Protein AF-G9L3I2-F1 (afdb_monomer)

Mean predicted aligned error: 8.05 Å

Nearest PDB structures (foldseek):
  9br6-assembly1_A  TM=8.720E-01  e=5.525E-07  Homo sapiens
  4hl6-assembly3_E  TM=8.805E-01  e=2.422E-02  Escherichia coli K-12
  5yiy-assembly1_A  TM=8.524E-01  e=4.146E-02  Mycobacterium tuberculosis H37Rv
  5yit-assembly2_C  TM=8.520E-01  e=6.297E-02  Mycobacterium tuberculosis H37Rv
  1pqy-assembly1_A-2  TM=6.606E-01  e=2.079E-01  Escherichia coli

Solvent-accessible surface area (backbone atoms only — not comparable to full-atom values): 4526 Å² total; per-residue (Å²): 105,65,68,58,28,52,69,69,70,35,58,63,56,56,70,32,75,63,43,60,42,74,66,37,34,63,74,42,36,69,61,50,50,51,55,51,49,56,57,53,70,75,47,59,68,70,57,50,54,57,61,45,55,89,64,81,60,96,75,74,81,85,72,58,77,82,66,74,78,76,69,136

Organism: Mustela putorius furo (NCBI:txid9669)

Foldseek 3Di:
DCLLCVLLVNNVCCVDPCNVDPVSCVVCVVVVCVVSVVSCVVDDPVVVVVSCVVSPDDDDPPPPCVPVPPDD

InterPro domains:
  IPR003673 CoA-transferase family III [PF02515] (1-72)
  IPR023606 CoA-transferase family III domain 1 superfamily [SSF89796] (1-72)
  IPR044855 CoA-transferase family III domain 3 superfamily [G3DSA:3.30.1540.10] (1-62)
  IPR050483 CoA-transferase III domain-containing protein [PTHR48207] (1-72)

Sequence (72 aa):
FATVCKILNLPELIDDSKYKTNHLRVQNRKELIKILSARFEEEMTSKWLYLFEGSGVAYGPINDMKNVFAEP

Secondary structure (DSSP, 8-state):
-HHHHHHTT-THHHH-HHHHSHHHHHHTHHHHHHHHHHHHHTS-HHHHHHHHTTS-S-------GGGTT---

Structure (mmCIF, N/CA/C/O backbone):
data_AF-G9L3I2-F1
#
_entry.id   AF-G9L3I2-F1
#
loop_
_atom_site.group_PDB
_atom_site.id
_atom_site.type_symbol
_atom_site.label_atom_id
_atom_site.label_alt_id
_atom_site.label_comp_id
_atom_site.label_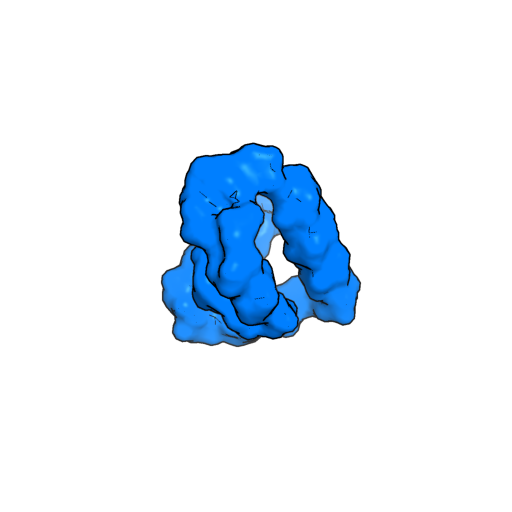asym_id
_atom_site.label_entity_id
_atom_site.label_seq_id
_atom_site.pdbx_PDB_ins_code
_atom_site.Cartn_x
_atom_site.Cartn_y
_atom_site.Cartn_z
_atom_site.occupancy
_atom_site.B_iso_or_equiv
_atom_site.auth_seq_id
_atom_site.auth_comp_id
_atom_site.auth_asym_id
_atom_site.auth_atom_id
_atom_site.pdbx_PDB_model_num
ATOM 1 N N . PHE A 1 1 ? -4.083 -0.215 -1.224 1.00 77.25 1 PHE A N 1
ATOM 2 C CA . PHE A 1 1 ? -3.633 -0.259 0.185 1.00 77.25 1 PHE A CA 1
ATOM 3 C C . PHE A 1 1 ? -3.523 -1.692 0.680 1.00 77.25 1 PHE A C 1
ATOM 5 O O . PHE A 1 1 ? -2.404 -2.138 0.848 1.00 77.25 1 PHE A O 1
ATOM 12 N N . ALA A 1 2 ? -4.627 -2.442 0.801 1.00 82.50 2 ALA A N 1
ATOM 13 C CA . ALA A 1 2 ? -4.587 -3.826 1.290 1.00 82.50 2 ALA A CA 1
ATOM 14 C C . ALA A 1 2 ? -3.589 -4.726 0.532 1.00 82.50 2 ALA A C 1
ATOM 16 O O . ALA A 1 2 ? -2.810 -5.427 1.162 1.00 82.50 2 ALA A O 1
ATOM 17 N N . THR A 1 3 ? -3.544 -4.658 -0.802 1.00 83.88 3 THR A N 1
ATOM 18 C CA . THR A 1 3 ? -2.569 -5.417 -1.609 1.00 83.88 3 THR A CA 1
ATOM 19 C C . THR A 1 3 ? -1.123 -5.035 -1.293 1.00 83.88 3 THR A C 1
ATOM 21 O O . THR A 1 3 ? -0.298 -5.905 -1.051 1.00 83.88 3 THR A O 1
ATOM 24 N N . VAL A 1 4 ? -0.834 -3.734 -1.212 1.00 83.31 4 VAL A N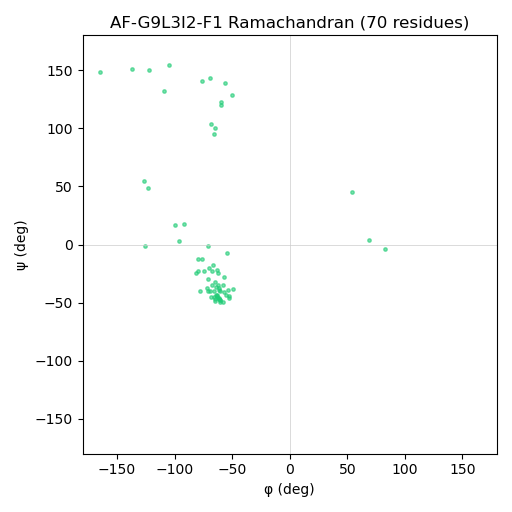 1
ATOM 25 C CA . VAL A 1 4 ? 0.500 -3.199 -0.889 1.00 83.31 4 VAL A CA 1
ATOM 26 C C . VAL A 1 4 ? 0.935 -3.631 0.511 1.00 83.31 4 VAL A C 1
ATOM 28 O O . VAL A 1 4 ? 2.036 -4.130 0.680 1.00 83.31 4 VAL A O 1
ATOM 31 N N . CYS A 1 5 ? 0.052 -3.520 1.505 1.00 86.50 5 CYS A N 1
ATOM 32 C CA . CYS A 1 5 ? 0.321 -3.977 2.867 1.00 86.50 5 CYS A CA 1
ATOM 33 C C . CYS A 1 5 ? 0.530 -5.496 2.946 1.00 86.50 5 CYS A C 1
ATOM 35 O O . CYS A 1 5 ? 1.389 -5.941 3.696 1.00 86.50 5 CYS A O 1
ATOM 37 N N . LYS A 1 6 ? -0.195 -6.301 2.157 1.00 85.94 6 LYS A N 1
ATOM 38 C CA . LYS A 1 6 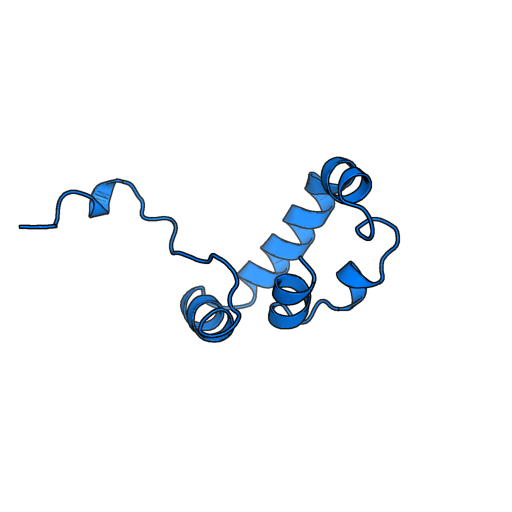? 0.057 -7.749 2.059 1.00 85.94 6 LYS A CA 1
ATOM 39 C C . LYS A 1 6 ? 1.434 -8.047 1.459 1.00 85.94 6 LYS A C 1
ATOM 41 O O . LYS A 1 6 ? 2.145 -8.884 1.999 1.00 85.94 6 LYS A O 1
ATOM 46 N N . ILE A 1 7 ? 1.818 -7.340 0.394 1.00 85.69 7 ILE A N 1
ATOM 47 C CA . ILE A 1 7 ? 3.131 -7.477 -0.262 1.00 85.69 7 ILE A CA 1
ATOM 48 C C . ILE A 1 7 ? 4.269 -7.090 0.681 1.00 85.69 7 ILE A C 1
ATOM 50 O O . ILE A 1 7 ? 5.249 -7.816 0.804 1.00 85.69 7 ILE A O 1
ATOM 54 N N . LEU A 1 8 ? 4.103 -5.982 1.401 1.00 84.69 8 LEU A N 1
ATOM 55 C CA . LEU A 1 8 ? 5.047 -5.506 2.413 1.00 84.69 8 LEU A CA 1
ATOM 56 C C . LEU A 1 8 ? 5.070 -6.374 3.675 1.00 84.69 8 LEU A C 1
ATOM 58 O O . LEU A 1 8 ? 5.829 -6.083 4.595 1.00 84.69 8 LEU A O 1
ATOM 62 N N . ASN A 1 9 ? 4.242 -7.420 3.739 1.00 84.88 9 ASN A N 1
ATOM 63 C CA . ASN A 1 9 ? 4.101 -8.279 4.907 1.00 84.88 9 ASN A CA 1
ATOM 64 C C . ASN A 1 9 ? 3.770 -7.462 6.174 1.00 84.88 9 ASN A C 1
ATOM 66 O O . ASN A 1 9 ? 4.382 -7.611 7.226 1.00 84.88 9 ASN A O 1
ATOM 70 N N . LEU A 1 10 ? 2.823 -6.533 6.016 1.00 85.25 10 LEU A N 1
ATOM 71 C CA . LEU A 1 10 ? 2.264 -5.649 7.040 1.00 85.25 10 LEU A CA 1
ATOM 72 C C . LEU A 1 10 ? 0.727 -5.753 7.054 1.00 85.25 10 LEU A C 1
ATOM 74 O O . LEU A 1 10 ? 0.031 -4.744 6.885 1.00 85.25 10 LEU A O 1
ATOM 78 N N . PRO A 1 11 ? 0.147 -6.960 7.204 1.00 83.75 11 PRO A N 1
ATOM 79 C CA . PRO A 1 11 ? -1.305 -7.114 7.275 1.00 83.75 11 PRO A CA 1
ATOM 80 C C . PRO A 1 11 ? -1.902 -6.381 8.485 1.00 83.75 11 PRO A C 1
ATOM 82 O O . PRO A 1 11 ? -3.051 -5.951 8.425 1.00 83.75 11 PRO A O 1
ATOM 85 N N . GLU A 1 12 ? -1.103 -6.163 9.532 1.00 86.00 12 GLU A N 1
ATOM 86 C CA . GLU A 1 12 ? -1.456 -5.365 10.707 1.00 86.00 12 GLU A CA 1
ATOM 87 C C . GLU A 1 12 ? -1.939 -3.957 10.339 1.00 86.00 12 GLU A C 1
ATOM 89 O O . GLU A 1 12 ? -2.944 -3.505 10.872 1.00 86.00 12 GLU A O 1
ATOM 94 N N . LEU A 1 13 ? -1.327 -3.303 9.344 1.00 85.38 13 LEU A N 1
ATOM 95 C CA . LEU A 1 13 ? -1.741 -1.972 8.891 1.00 85.38 13 LEU A CA 1
ATOM 96 C C . LEU A 1 13 ? -3.120 -1.982 8.219 1.00 85.38 13 LEU A C 1
ATOM 98 O O . LEU A 1 13 ? -3.762 -0.943 8.125 1.00 85.38 13 LEU A O 1
ATOM 102 N N . ILE A 1 14 ? -3.566 -3.126 7.697 1.00 85.25 14 ILE A N 1
ATOM 103 C CA . ILE A 1 14 ? -4.886 -3.268 7.067 1.00 85.25 14 ILE A CA 1
ATOM 104 C C . ILE A 1 14 ? -5.967 -3.375 8.142 1.00 85.25 14 ILE A C 1
ATOM 106 O O . ILE A 1 14 ? -7.051 -2.813 7.974 1.00 85.25 14 ILE A O 1
ATOM 110 N N . ASP A 1 15 ? -5.662 -4.102 9.217 1.00 83.62 15 ASP A N 1
ATOM 111 C CA . ASP A 1 15 ? -6.577 -4.325 10.335 1.00 83.62 15 ASP A CA 1
ATOM 112 C C . ASP A 1 15 ? -6.582 -3.148 11.326 1.00 83.62 15 ASP A C 1
ATOM 114 O O . ASP A 1 15 ? -7.589 -2.876 11.985 1.00 83.62 15 ASP A O 1
ATOM 118 N N . ASP A 1 16 ? -5.489 -2.379 11.368 1.00 87.25 16 ASP A N 1
ATOM 119 C CA . ASP A 1 16 ? -5.354 -1.211 12.226 1.00 87.25 16 ASP A CA 1
ATOM 120 C C . ASP A 1 16 ? -6.431 -0.164 11.906 1.00 87.25 16 ASP A C 1
ATOM 122 O O . ASP A 1 16 ? -6.555 0.385 10.800 1.00 87.25 16 ASP A O 1
ATOM 126 N N . SER A 1 17 ? -7.204 0.166 12.940 1.00 85.38 17 SER A N 1
ATOM 127 C CA . SER A 1 17 ? -8.260 1.168 12.869 1.00 85.38 17 SER A CA 1
ATOM 128 C C . SER A 1 17 ? -7.735 2.532 12.414 1.00 85.38 17 SER A C 1
ATOM 130 O O . SER A 1 17 ? -8.469 3.247 11.738 1.00 85.38 17 SER A O 1
ATOM 132 N N . LYS A 1 18 ? -6.462 2.868 12.672 1.00 84.00 18 LYS A N 1
ATOM 133 C CA . LYS A 1 18 ? -5.792 4.099 12.218 1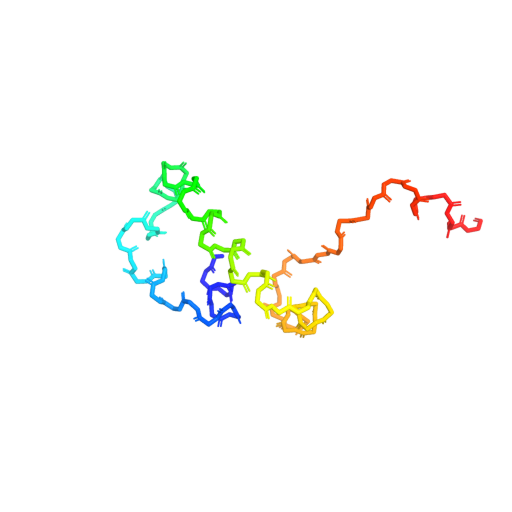.00 84.00 18 LYS A CA 1
ATOM 134 C C . LYS A 1 18 ? -5.592 4.192 10.703 1.00 84.00 18 LYS A C 1
ATOM 136 O O . LYS A 1 18 ? -5.359 5.292 10.200 1.00 84.00 18 LYS A O 1
ATOM 141 N N . TYR A 1 19 ? -5.684 3.087 9.963 1.00 85.81 19 TYR A N 1
ATOM 142 C CA . TYR A 1 19 ? -5.505 3.067 8.502 1.00 85.81 19 TYR A CA 1
ATOM 143 C C . TYR A 1 19 ? -6.685 2.432 7.751 1.00 85.81 19 TYR A C 1
ATOM 145 O O . TYR A 1 19 ? -6.732 2.437 6.515 1.00 85.81 19 TYR A O 1
ATOM 153 N N . LYS A 1 20 ? -7.693 1.967 8.493 1.00 84.56 20 LYS A N 1
ATOM 154 C CA . LYS A 1 20 ? -8.912 1.344 7.971 1.00 84.56 20 LYS A CA 1
ATOM 155 C C . LYS A 1 20 ? -9.654 2.225 6.963 1.00 84.56 20 LYS A C 1
ATOM 157 O O . LYS A 1 20 ? -10.058 1.759 5.898 1.00 84.56 20 LYS A O 1
ATOM 162 N N . THR A 1 21 ? -9.791 3.524 7.242 1.00 86.62 21 THR A N 1
ATOM 163 C CA . THR A 1 21 ? -10.457 4.476 6.334 1.00 86.62 21 THR A CA 1
ATOM 164 C C . THR A 1 21 ? -9.458 5.376 5.615 1.00 86.62 21 THR A C 1
ATOM 166 O O . THR A 1 21 ? -8.355 5.638 6.094 1.00 86.62 21 THR A O 1
ATOM 169 N N . ASN A 1 22 ? -9.847 5.880 4.441 1.00 83.75 22 ASN A N 1
ATOM 170 C CA . ASN A 1 22 ? -8.996 6.792 3.677 1.00 83.75 22 ASN A CA 1
ATOM 171 C C . ASN A 1 22 ? -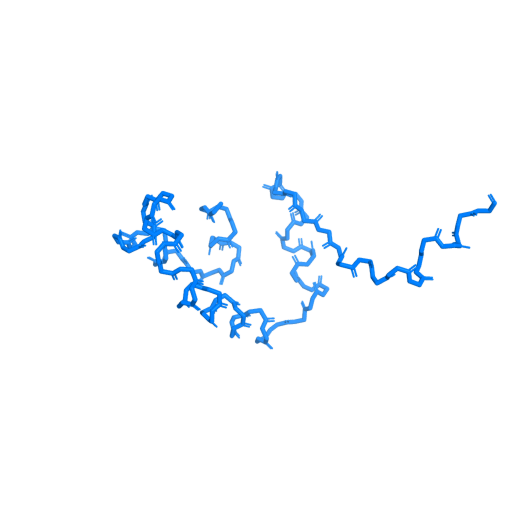8.711 8.093 4.448 1.00 83.75 22 ASN A C 1
ATOM 173 O O . ASN A 1 22 ? -7.602 8.609 4.389 1.00 83.75 22 ASN A O 1
ATOM 177 N N . HIS A 1 23 ? -9.686 8.580 5.221 1.00 89.19 23 HIS A N 1
ATOM 178 C CA . HIS A 1 23 ? -9.532 9.763 6.069 1.00 89.19 23 HIS A CA 1
ATOM 179 C C . HIS A 1 23 ? -8.448 9.563 7.136 1.00 89.19 23 HIS A C 1
ATOM 181 O O . HIS A 1 23 ? -7.542 10.384 7.264 1.00 89.19 23 HIS A O 1
ATOM 187 N N . LEU A 1 24 ? -8.478 8.422 7.832 1.00 88.00 24 LEU A N 1
ATOM 188 C CA . LEU A 1 24 ? -7.485 8.102 8.855 1.00 88.00 24 LEU A CA 1
ATOM 189 C C . LEU A 1 24 ? -6.098 7.866 8.243 1.00 88.00 24 LEU A C 1
ATOM 191 O O . LEU A 1 24 ? -5.106 8.320 8.802 1.00 88.00 24 LEU A O 1
ATOM 195 N N . ARG A 1 25 ? -6.013 7.282 7.039 1.00 86.56 25 ARG A N 1
ATOM 196 C CA . ARG A 1 25 ? -4.747 7.197 6.289 1.00 86.56 25 ARG A CA 1
ATOM 197 C C . ARG A 1 25 ? -4.158 8.565 5.965 1.00 86.56 25 ARG A C 1
ATOM 199 O O . ARG A 1 25 ? -2.951 8.732 6.069 1.00 86.56 25 ARG A O 1
ATOM 206 N N . VAL A 1 26 ? -4.981 9.545 5.590 1.00 88.31 26 VAL A N 1
ATOM 207 C CA . VAL A 1 26 ? -4.515 10.913 5.299 1.00 88.31 26 VAL A CA 1
ATOM 208 C C . VAL A 1 26 ? -4.085 11.639 6.577 1.00 88.31 26 VAL A C 1
ATOM 210 O O . VAL A 1 26 ? -3.062 12.333 6.572 1.00 88.31 26 VAL A O 1
ATOM 213 N N . GLN A 1 27 ? -4.829 11.449 7.670 1.00 92.50 27 GLN A N 1
ATOM 214 C CA . GLN A 1 27 ? -4.512 12.008 8.985 1.00 92.50 27 GLN A CA 1
ATOM 215 C C . GLN A 1 27 ? -3.206 11.422 9.542 1.00 92.50 27 GLN A C 1
ATOM 217 O O . GLN A 1 27 ? -2.313 12.165 9.943 1.00 92.50 27 GLN A O 1
ATOM 222 N N . ASN A 1 28 ? -3.050 10.099 9.473 1.00 89.31 28 ASN A N 1
ATOM 223 C CA . ASN A 1 28 ? -1.882 9.361 9.954 1.00 89.31 28 ASN A CA 1
ATOM 224 C C . ASN A 1 28 ? -0.818 9.149 8.864 1.00 89.31 28 ASN A C 1
ATOM 226 O O . ASN A 1 28 ? 0.069 8.312 9.017 1.00 89.31 28 ASN A O 1
ATOM 230 N N . ARG A 1 29 ? -0.861 9.910 7.759 1.00 88.00 29 ARG A N 1
ATOM 231 C CA . ARG A 1 29 ? 0.012 9.670 6.595 1.00 88.00 29 ARG A CA 1
ATOM 232 C C . ARG A 1 29 ? 1.498 9.726 6.929 1.00 88.00 29 ARG A C 1
ATOM 234 O O . ARG A 1 29 ? 2.276 8.997 6.337 1.00 88.00 29 ARG A O 1
ATOM 241 N N . LYS A 1 30 ? 1.895 10.600 7.860 1.00 89.88 30 LYS A N 1
ATOM 242 C CA . LYS A 1 30 ? 3.301 10.759 8.262 1.00 89.88 30 LYS A CA 1
ATOM 243 C C . LYS A 1 30 ? 3.821 9.493 8.940 1.00 89.88 30 LYS A C 1
ATOM 245 O O . LYS A 1 30 ? 4.911 9.038 8.619 1.00 89.88 30 LYS A O 1
ATOM 250 N N . GLU A 1 31 ? 3.025 8.930 9.845 1.00 90.19 31 GLU A N 1
ATOM 251 C CA . GLU A 1 31 ? 3.345 7.683 10.544 1.00 90.19 31 GLU A CA 1
ATOM 252 C C . GLU A 1 31 ? 3.321 6.507 9.566 1.00 90.19 31 GLU A C 1
ATOM 254 O O . GLU A 1 31 ? 4.285 5.750 9.495 1.0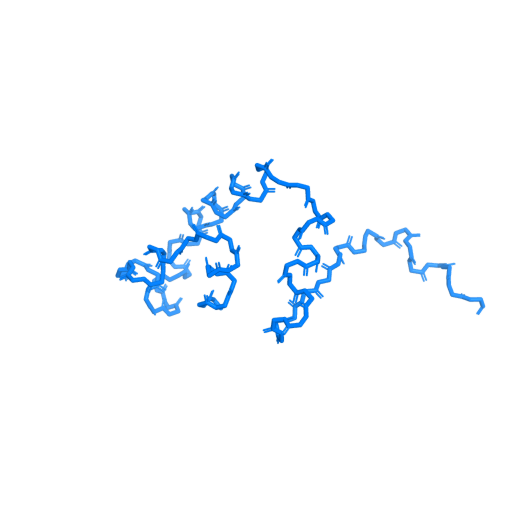0 90.19 31 GLU A O 1
ATOM 259 N N . LEU A 1 32 ? 2.291 6.444 8.716 1.00 88.12 32 LEU A N 1
ATOM 260 C CA . LEU A 1 32 ? 2.170 5.417 7.688 1.00 88.12 32 LEU A CA 1
ATOM 261 C C . LEU A 1 32 ? 3.374 5.408 6.741 1.00 88.12 32 LEU A C 1
ATOM 263 O O . LEU A 1 32 ? 3.964 4.359 6.521 1.00 88.12 32 LEU A O 1
ATOM 267 N N . ILE A 1 33 ? 3.771 6.568 6.208 1.00 87.25 33 ILE A N 1
ATOM 268 C CA . ILE A 1 33 ? 4.942 6.679 5.328 1.00 87.25 33 ILE A CA 1
ATOM 269 C C . ILE A 1 33 ? 6.206 6.247 6.065 1.00 87.25 33 ILE A C 1
ATOM 271 O O . ILE A 1 33 ? 7.022 5.562 5.468 1.00 87.25 33 ILE A O 1
ATOM 275 N N . LYS A 1 34 ? 6.369 6.589 7.347 1.00 89.69 34 LYS A N 1
ATOM 276 C CA . LYS A 1 34 ? 7.546 6.181 8.122 1.00 89.69 34 LYS A CA 1
ATOM 277 C C . LYS A 1 34 ? 7.639 4.660 8.266 1.00 89.69 34 LYS A C 1
ATOM 279 O O . LYS A 1 34 ? 8.715 4.107 8.071 1.00 89.69 34 LYS A O 1
ATOM 284 N N . ILE A 1 35 ? 6.520 3.995 8.560 1.00 88.62 35 ILE A N 1
ATOM 285 C CA . ILE A 1 35 ? 6.456 2.529 8.666 1.00 88.62 35 ILE A CA 1
ATOM 286 C C . ILE A 1 35 ? 6.730 1.887 7.305 1.00 88.62 35 ILE A C 1
ATOM 288 O O . ILE A 1 35 ? 7.561 0.990 7.202 1.00 88.62 35 ILE A O 1
ATOM 292 N N . LEU A 1 36 ? 6.058 2.368 6.254 1.00 85.62 36 LEU A N 1
ATOM 293 C CA . LEU A 1 36 ? 6.255 1.860 4.899 1.00 85.62 36 LEU A CA 1
ATOM 294 C C . LEU A 1 36 ? 7.708 2.057 4.455 1.00 85.62 36 LEU A C 1
ATOM 296 O O . LEU A 1 36 ? 8.306 1.107 3.976 1.00 85.62 36 LEU A O 1
ATOM 300 N N . SER A 1 37 ? 8.283 3.247 4.650 1.00 86.62 37 SER A N 1
ATOM 301 C CA . SER A 1 37 ? 9.664 3.572 4.270 1.00 86.62 37 SER A CA 1
ATOM 302 C C . SER A 1 37 ? 10.663 2.678 4.988 1.00 86.62 37 SER A C 1
ATOM 304 O O . SER A 1 37 ? 11.483 2.066 4.322 1.00 86.62 37 SER A O 1
ATOM 306 N N . ALA A 1 38 ? 10.531 2.506 6.308 1.00 89.31 38 ALA A N 1
ATOM 307 C CA . ALA A 1 38 ? 11.401 1.606 7.060 1.00 89.31 38 ALA A CA 1
ATOM 308 C C . ALA A 1 38 ? 11.355 0.174 6.503 1.00 89.31 38 ALA A C 1
ATOM 310 O O . ALA A 1 38 ? 12.390 -0.460 6.353 1.00 89.31 38 ALA A O 1
ATOM 311 N N . ARG A 1 39 ? 10.166 -0.315 6.130 1.00 88.12 39 ARG A N 1
ATOM 312 C CA . ARG A 1 39 ? 9.995 -1.655 5.546 1.00 88.12 39 ARG A CA 1
ATOM 313 C C . ARG A 1 39 ? 10.528 -1.733 4.120 1.00 88.12 39 ARG A C 1
ATOM 315 O O . ARG A 1 39 ? 11.127 -2.736 3.756 1.00 88.12 39 ARG A O 1
ATOM 322 N N . PHE A 1 40 ? 10.356 -0.677 3.330 1.00 84.12 40 PHE A N 1
ATOM 323 C CA . PHE A 1 40 ? 10.962 -0.563 2.007 1.00 84.12 40 PHE A CA 1
ATOM 324 C C . PHE A 1 40 ? 12.492 -0.508 2.075 1.00 84.12 40 PHE A C 1
ATOM 326 O O . PHE A 1 40 ? 13.125 -1.017 1.162 1.00 84.12 40 PHE A O 1
ATOM 333 N N . GLU A 1 41 ? 13.079 0.059 3.133 1.00 86.00 41 GLU A N 1
ATOM 334 C CA . GLU A 1 41 ? 14.532 0.126 3.349 1.00 86.00 41 GLU A CA 1
ATOM 335 C C . GLU A 1 41 ? 15.152 -1.217 3.766 1.00 86.00 41 GLU A C 1
ATOM 337 O O . GLU A 1 41 ? 16.341 -1.428 3.542 1.00 86.00 41 GLU A O 1
ATOM 342 N N . GLU A 1 42 ? 14.371 -2.146 4.328 1.00 87.31 42 GL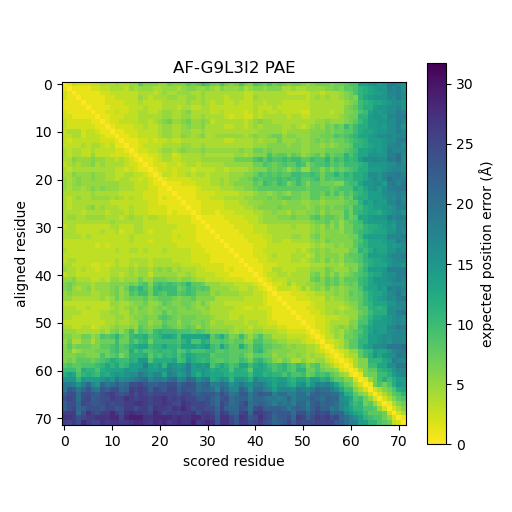U A N 1
ATOM 343 C CA . GLU A 1 42 ? 14.866 -3.486 4.685 1.00 87.31 42 GLU A CA 1
ATOM 344 C C . GLU A 1 42 ? 15.171 -4.370 3.464 1.00 87.31 42 GLU A C 1
ATOM 346 O O . GLU A 1 42 ? 15.908 -5.348 3.575 1.00 87.31 42 GLU A O 1
ATOM 351 N N . GLU A 1 43 ? 14.609 -4.056 2.296 1.00 85.31 43 GLU A N 1
ATOM 352 C CA . GLU A 1 43 ? 14.680 -4.903 1.105 1.00 85.31 43 GLU A CA 1
ATOM 353 C C . GLU A 1 43 ? 14.967 -4.081 -0.154 1.00 85.31 43 GLU A C 1
ATOM 355 O O . GLU A 1 43 ? 14.575 -2.926 -0.286 1.00 85.31 43 GLU A O 1
ATOM 360 N N . MET A 1 44 ? 15.628 -4.688 -1.138 1.00 83.25 44 MET A N 1
ATOM 361 C CA . MET A 1 44 ? 15.980 -3.981 -2.370 1.00 83.25 44 MET A CA 1
ATOM 362 C C . MET A 1 44 ? 14.755 -3.646 -3.228 1.00 83.25 44 MET A C 1
ATOM 364 O O . MET A 1 44 ? 13.865 -4.476 -3.424 1.00 83.25 44 MET A O 1
ATOM 368 N N . THR A 1 45 ? 14.779 -2.474 -3.870 1.00 80.50 45 THR A N 1
ATOM 369 C CA . THR A 1 45 ? 13.764 -2.030 -4.841 1.00 80.50 45 THR A CA 1
ATOM 370 C C . THR A 1 45 ? 13.458 -3.083 -5.907 1.00 80.50 45 THR A C 1
ATOM 372 O O . THR A 1 45 ? 12.297 -3.276 -6.247 1.00 80.50 45 THR A O 1
ATOM 375 N N . SER A 1 46 ? 14.460 -3.823 -6.393 1.00 82.19 46 SER A N 1
ATOM 376 C CA . SER A 1 46 ? 14.268 -4.903 -7.374 1.00 82.19 46 SER A CA 1
ATOM 377 C C . SER A 1 46 ? 13.378 -6.035 -6.857 1.00 82.19 46 SER A C 1
ATOM 379 O O . SER A 1 46 ? 12.556 -6.565 -7.601 1.00 82.19 46 SER A O 1
ATOM 381 N N . LYS A 1 47 ? 13.498 -6.386 -5.571 1.00 84.38 47 LYS A N 1
ATOM 382 C CA . LYS A 1 47 ? 12.641 -7.394 -4.938 1.00 84.38 47 LYS A CA 1
ATOM 383 C C . LYS A 1 47 ? 11.218 -6.873 -4.802 1.00 84.38 47 LYS A C 1
ATOM 385 O O . LYS A 1 47 ? 10.277 -7.608 -5.077 1.00 84.38 47 LYS A O 1
ATOM 390 N N . TRP A 1 48 ? 11.061 -5.598 -4.448 1.00 84.31 48 TRP A N 1
ATOM 391 C CA . TRP A 1 48 ? 9.752 -4.957 -4.433 1.00 84.31 48 TRP A CA 1
ATOM 392 C C . TRP A 1 48 ? 9.111 -4.966 -5.817 1.00 84.31 48 TRP A C 1
ATOM 394 O O . TRP A 1 48 ? 7.981 -5.420 -5.931 1.00 84.31 48 TRP A O 1
ATOM 404 N N . LEU A 1 49 ? 9.828 -4.557 -6.867 1.00 82.25 49 LEU A N 1
ATOM 405 C CA . LEU A 1 49 ? 9.336 -4.601 -8.249 1.00 82.25 49 LEU A CA 1
ATOM 406 C C . LEU A 1 49 ? 8.820 -5.998 -8.618 1.00 82.25 49 LEU A C 1
ATOM 408 O O . LEU A 1 49 ? 7.706 -6.103 -9.118 1.00 82.25 49 LEU A O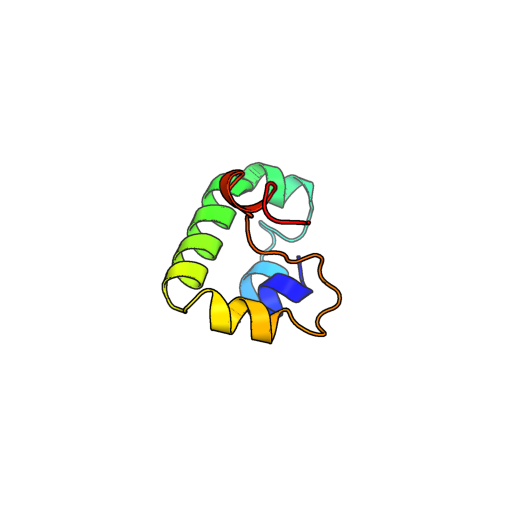 1
ATOM 412 N N . TYR A 1 50 ? 9.567 -7.053 -8.282 1.00 84.75 50 TYR A N 1
ATOM 413 C CA . TYR A 1 50 ? 9.143 -8.438 -8.508 1.00 84.75 50 TYR A CA 1
ATOM 414 C C . TYR A 1 50 ? 7.915 -8.840 -7.675 1.00 84.75 50 TYR A C 1
ATOM 416 O O . TYR A 1 50 ? 7.023 -9.517 -8.168 1.00 84.75 50 TYR A O 1
ATOM 424 N N . LEU A 1 51 ? 7.825 -8.412 -6.412 1.00 82.94 51 LEU A N 1
ATOM 425 C CA . LEU A 1 51 ? 6.660 -8.696 -5.565 1.00 82.94 51 LEU A CA 1
ATOM 426 C C . LEU A 1 51 ? 5.405 -7.919 -5.989 1.00 82.94 51 LEU A C 1
ATOM 428 O O . LEU A 1 51 ? 4.283 -8.376 -5.765 1.00 82.94 51 LEU A O 1
ATOM 432 N N . PHE A 1 52 ? 5.581 -6.728 -6.560 1.00 82.31 52 PHE A N 1
ATOM 433 C CA . PHE A 1 52 ? 4.487 -5.953 -7.131 1.00 82.31 52 PHE A CA 1
ATOM 434 C C . PHE A 1 52 ? 4.095 -6.456 -8.526 1.00 82.31 52 PHE A C 1
ATOM 436 O O . PHE A 1 52 ? 2.937 -6.275 -8.922 1.00 82.31 52 PHE A O 1
ATOM 443 N N . GLU A 1 53 ? 4.992 -7.142 -9.232 1.00 81.81 53 GLU A N 1
ATOM 444 C CA . GLU A 1 53 ? 4.720 -7.799 -10.507 1.00 81.81 53 GLU A CA 1
ATOM 445 C C . GLU A 1 53 ? 3.619 -8.854 -10.361 1.00 81.81 53 GLU A C 1
ATOM 447 O O . GLU A 1 53 ? 3.677 -9.765 -9.541 1.00 81.81 53 GLU A O 1
ATOM 452 N N . GLY A 1 54 ? 2.528 -8.667 -11.109 1.00 76.12 54 GLY A N 1
ATOM 453 C CA . GLY A 1 54 ? 1.331 -9.510 -11.018 1.00 76.12 54 GLY A CA 1
ATOM 454 C C . GLY A 1 54 ? 0.349 -9.147 -9.896 1.00 76.12 54 GLY A C 1
ATOM 455 O O . GLY A 1 54 ? -0.743 -9.708 -9.844 1.00 76.12 54 GLY A O 1
ATOM 456 N N . SER A 1 55 ? 0.657 -8.169 -9.037 1.00 76.44 55 SER A N 1
ATOM 457 C CA . SER A 1 55 ? -0.262 -7.743 -7.965 1.00 76.44 55 SER A CA 1
ATOM 458 C C . SER A 1 55 ? -1.437 -6.873 -8.438 1.00 76.44 55 SER A C 1
ATOM 460 O O . SER A 1 55 ? -2.367 -6.616 -7.669 1.00 76.44 55 SER A O 1
ATOM 462 N N . GLY A 1 56 ? -1.388 -6.377 -9.680 1.00 70.25 56 GLY A N 1
ATOM 463 C CA . GLY A 1 56 ? -2.381 -5.454 -10.248 1.00 70.25 56 GLY A CA 1
ATOM 464 C C . GLY A 1 56 ? -2.375 -4.054 -9.620 1.00 70.25 56 GLY A C 1
ATOM 465 O O . GLY A 1 56 ? -3.218 -3.222 -9.951 1.00 70.25 56 GLY A O 1
ATOM 466 N N . VAL A 1 57 ? -1.444 -3.775 -8.704 1.00 73.81 57 VAL A N 1
ATOM 467 C CA . VAL A 1 57 ? -1.205 -2.427 -8.180 1.00 73.81 57 VAL A CA 1
ATOM 468 C C . VAL A 1 57 ? -0.447 -1.630 -9.237 1.00 73.81 57 VAL A C 1
ATOM 470 O O . VAL A 1 57 ? 0.451 -2.162 -9.873 1.00 73.81 57 VAL A O 1
ATOM 473 N N . ALA A 1 58 ? -0.771 -0.350 -9.418 1.00 68.50 58 ALA A N 1
ATOM 474 C CA . ALA A 1 58 ? 0.082 0.540 -10.196 1.00 68.50 58 ALA A CA 1
ATOM 475 C C . ALA A 1 58 ? 1.387 0.770 -9.419 1.00 68.50 58 ALA A C 1
ATOM 477 O O . ALA A 1 58 ? 1.405 1.490 -8.419 1.00 68.50 58 ALA A O 1
ATOM 478 N N . TYR A 1 59 ? 2.456 0.115 -9.857 1.00 71.94 59 TYR A N 1
ATOM 479 C CA . TYR A 1 59 ? 3.811 0.319 -9.372 1.00 71.94 59 TYR A CA 1
ATOM 480 C C . TYR A 1 59 ? 4.690 0.704 -10.558 1.00 71.94 59 TYR A C 1
ATOM 482 O O . TYR 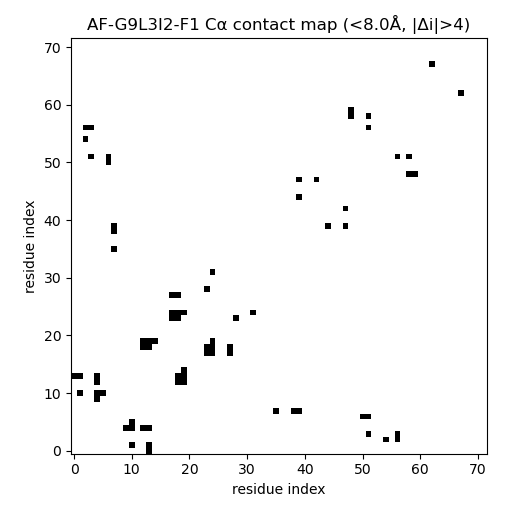A 1 59 ? 4.439 0.312 -11.695 1.00 71.94 59 TYR A O 1
ATOM 490 N N . GLY A 1 60 ? 5.720 1.490 -10.295 1.00 61.84 60 GLY A N 1
ATOM 491 C CA . GLY A 1 60 ? 6.696 1.858 -11.302 1.00 61.84 60 GLY A CA 1
ATOM 492 C C . GLY A 1 60 ? 7.923 2.432 -10.618 1.00 61.84 60 GLY A C 1
ATOM 493 O O . GLY A 1 60 ? 7.790 3.022 -9.539 1.00 61.84 60 GLY A O 1
ATOM 494 N N . PRO A 1 61 ? 9.118 2.250 -11.200 1.00 63.12 61 PRO A N 1
ATOM 495 C CA . PRO A 1 61 ? 10.273 2.995 -10.742 1.00 63.12 61 PRO A CA 1
ATOM 496 C C . PRO A 1 61 ? 9.936 4.486 -10.830 1.00 63.12 61 PRO A C 1
ATOM 498 O O . PRO A 1 61 ? 9.314 4.938 -11.795 1.00 63.12 61 PRO A O 1
ATOM 501 N N . ILE A 1 62 ? 10.341 5.260 -9.821 1.00 60.81 62 ILE A N 1
ATOM 502 C CA . ILE A 1 62 ? 10.420 6.707 -9.995 1.00 60.81 62 ILE A CA 1
ATOM 503 C C . ILE A 1 62 ? 11.523 6.903 -11.031 1.00 60.81 62 ILE A C 1
ATOM 505 O O . ILE A 1 62 ? 12.707 6.847 -10.707 1.00 60.81 62 ILE A O 1
ATOM 509 N N . ASN A 1 63 ? 11.129 7.027 -12.297 1.00 50.53 63 ASN A N 1
ATOM 510 C CA . ASN A 1 63 ? 12.035 7.440 -13.348 1.00 50.53 63 ASN A CA 1
ATOM 511 C C . ASN A 1 63 ? 12.444 8.868 -13.006 1.00 50.53 63 ASN A C 1
ATOM 513 O O . ASN A 1 63 ? 11.687 9.816 -13.210 1.00 50.53 63 ASN A O 1
ATOM 517 N N . ASP A 1 64 ? 13.632 9.006 -12.424 1.00 46.44 64 ASP A N 1
ATOM 518 C CA . ASP A 1 64 ? 14.327 10.280 -12.372 1.00 46.44 64 ASP A CA 1
ATOM 519 C C . ASP A 1 64 ? 14.337 10.826 -13.810 1.00 46.44 64 ASP A C 1
ATOM 521 O O . ASP A 1 64 ? 14.666 10.086 -14.745 1.00 46.44 64 ASP A O 1
ATOM 525 N N . MET A 1 65 ? 13.912 12.079 -14.016 1.00 47.75 65 MET A N 1
ATOM 526 C CA . MET A 1 65 ? 13.660 12.665 -15.350 1.00 47.75 65 MET A CA 1
ATOM 527 C C . MET A 1 65 ? 14.852 12.576 -16.325 1.00 47.75 65 MET A C 1
ATOM 529 O O . MET A 1 65 ? 14.705 12.865 -17.509 1.00 47.75 65 MET A O 1
ATOM 533 N N . LYS A 1 66 ? 16.028 12.140 -15.866 1.00 48.91 66 LYS A N 1
ATOM 534 C CA . LYS A 1 66 ? 17.183 11.806 -16.702 1.00 48.91 66 LYS A CA 1
ATOM 535 C C . LYS A 1 66 ? 16.964 10.634 -17.669 1.00 48.91 66 LYS A C 1
ATOM 537 O O . LYS A 1 66 ? 17.672 10.586 -18.666 1.00 48.91 66 LYS A O 1
ATOM 542 N N . ASN A 1 67 ? 16.004 9.736 -17.428 1.00 45.50 67 ASN A N 1
ATOM 543 C CA . ASN A 1 67 ? 15.737 8.586 -18.313 1.00 45.50 67 ASN A CA 1
ATOM 544 C C . ASN A 1 67 ? 14.604 8.800 -19.335 1.00 45.50 67 ASN A C 1
ATOM 546 O O . ASN A 1 67 ? 14.291 7.884 -20.085 1.00 45.50 67 ASN A O 1
ATOM 550 N N . VAL A 1 68 ? 14.002 9.993 -19.405 1.00 52.00 68 VAL A N 1
ATOM 551 C CA . VAL A 1 68 ? 12.956 10.312 -20.403 1.00 52.00 68 VAL A CA 1
ATOM 552 C C . VAL A 1 68 ? 13.525 10.658 -21.788 1.00 52.00 68 VAL A C 1
ATOM 554 O O . VAL A 1 68 ? 12.789 10.685 -22.765 1.00 52.00 68 VAL A O 1
ATOM 557 N N . PHE A 1 69 ? 14.834 10.883 -21.912 1.00 53.09 69 PHE A N 1
ATOM 558 C CA . PHE A 1 69 ? 15.458 11.284 -23.183 1.00 53.09 69 PHE A CA 1
ATOM 559 C C . PHE A 1 69 ? 16.143 10.138 -23.944 1.00 53.09 69 PHE A C 1
ATOM 561 O O . PHE A 1 69 ? 16.953 10.398 -24.829 1.00 53.09 69 PHE A O 1
ATOM 568 N N . ALA A 1 70 ? 15.841 8.882 -23.611 1.00 48.50 70 ALA A N 1
ATOM 569 C CA . ALA A 1 70 ? 16.381 7.710 -24.300 1.00 48.50 70 ALA A CA 1
ATOM 570 C C . ALA A 1 70 ? 15.260 6.806 -24.842 1.00 48.50 70 ALA A C 1
ATOM 572 O O . ALA A 1 70 ? 15.270 5.596 -24.641 1.00 48.50 70 ALA A O 1
ATOM 573 N N . GLU A 1 71 ? 14.294 7.402 -25.534 1.00 48.50 71 GLU A N 1
ATOM 574 C CA . GLU A 1 71 ? 13.531 6.709 -26.575 1.00 48.50 71 GLU A CA 1
ATOM 575 C C . GLU A 1 71 ? 13.983 7.325 -27.920 1.00 48.50 71 GLU A C 1
ATOM 577 O O . GLU A 1 71 ? 14.170 8.544 -27.962 1.00 48.50 71 GLU A O 1
ATOM 582 N N . PRO A 1 72 ? 14.306 6.512 -28.947 1.00 59.72 72 PRO A N 1
ATOM 583 C CA . PRO A 1 72 ? 15.057 6.928 -30.141 1.00 59.72 72 PRO A CA 1
ATOM 584 C C . PRO A 1 72 ? 14.350 7.948 -31.043 1.00 59.72 72 PRO A C 1
ATOM 586 O O . PRO A 1 72 ? 13.100 7.997 -31.044 1.00 59.72 72 PRO A O 1
#

Radius of gyration: 14.52 Å; Cα contacts (8 Å, |Δi|>4): 39; chains: 1; bounding box: 28×22×43 Å

pLDDT: mean 78.64, std 13.11, range [45.5, 92.5]